Protein AF-A0A842WU20-F1 (afdb_monomer_lite)

pLDDT: mean 80.82, std 13.59, range [37.84, 95.12]

Radius of gyration: 13.48 Å; chains: 1; bounding box: 32×36×30 Å

Structure (mmCIF, N/CA/C/O backbone):
data_AF-A0A842WU20-F1
#
_entry.id   AF-A0A842WU20-F1
#
loop_
_atom_site.group_PDB
_atom_site.id
_atom_site.type_symbol
_atom_site.label_atom_id
_atom_site.label_alt_id
_atom_site.label_comp_id
_atom_site.label_asym_id
_atom_site.label_entity_id
_atom_site.label_seq_id
_atom_site.pdbx_PDB_ins_code
_atom_site.Cartn_x
_atom_site.Cartn_y
_atom_site.Cartn_z
_atom_site.occupancy
_atom_site.B_iso_or_equiv
_atom_site.auth_seq_id
_atom_site.auth_comp_id
_atom_site.auth_asym_id
_atom_site.auth_atom_id
_atom_site.pdbx_PDB_model_num
ATOM 1 N N . MET A 1 1 ? 18.138 19.666 16.076 1.00 37.84 1 MET A N 1
ATOM 2 C CA . MET A 1 1 ? 17.002 18.783 16.409 1.00 37.84 1 MET A CA 1
ATOM 3 C C . MET A 1 1 ? 16.142 18.721 15.166 1.00 37.84 1 MET A C 1
ATOM 5 O O . MET A 1 1 ? 15.280 19.567 14.982 1.00 37.84 1 MET A O 1
ATOM 9 N N . SER A 1 2 ? 16.515 17.850 14.235 1.00 38.06 2 SER A N 1
ATOM 10 C CA . SER A 1 2 ? 15.880 17.781 12.922 1.00 38.06 2 SER A CA 1
ATOM 11 C C . SER A 1 2 ? 14.553 17.054 13.083 1.00 38.06 2 SER A C 1
ATOM 13 O O . SER A 1 2 ? 14.521 15.974 13.664 1.00 38.06 2 SER A O 1
ATOM 15 N N . THR A 1 3 ? 13.480 17.691 12.636 1.00 44.56 3 THR A N 1
ATOM 16 C CA . THR A 1 3 ? 12.128 17.149 12.505 1.00 44.56 3 THR A CA 1
ATOM 17 C C . THR A 1 3 ? 12.189 15.789 11.817 1.00 44.56 3 THR A C 1
ATOM 19 O O . THR A 1 3 ? 12.334 15.720 10.600 1.00 44.56 3 THR A O 1
ATOM 22 N N . SER A 1 4 ? 12.162 14.707 12.592 1.00 50.78 4 SER A N 1
ATOM 23 C CA . SER A 1 4 ? 12.170 13.346 12.067 1.00 50.78 4 SER A CA 1
ATOM 24 C C . SER A 1 4 ? 10.779 13.067 11.509 1.00 50.78 4 SER A C 1
ATOM 26 O O . SER A 1 4 ? 9.893 12.635 12.249 1.00 50.78 4 SER A O 1
ATOM 28 N N . GLY A 1 5 ? 10.570 13.437 10.243 1.00 59.44 5 GLY A N 1
ATOM 29 C CA . GLY A 1 5 ? 9.399 13.040 9.470 1.00 59.44 5 GLY A CA 1
ATOM 30 C C . GLY A 1 5 ? 9.257 11.524 9.510 1.00 59.44 5 GLY A C 1
ATOM 31 O O . GLY A 1 5 ? 10.246 10.798 9.625 1.00 59.44 5 GLY A O 1
ATOM 32 N N . ILE A 1 6 ? 8.020 11.045 9.502 1.00 66.69 6 ILE A N 1
ATOM 33 C CA . ILE A 1 6 ? 7.762 9.609 9.525 1.00 66.69 6 ILE A CA 1
ATOM 34 C C . ILE A 1 6 ? 7.989 9.102 8.102 1.00 66.69 6 ILE A C 1
ATOM 36 O O . ILE A 1 6 ? 7.349 9.575 7.163 1.00 66.69 6 ILE A O 1
ATOM 40 N N . ASP A 1 7 ? 8.955 8.198 7.938 1.00 75.75 7 ASP A N 1
ATOM 41 C CA . ASP A 1 7 ? 9.308 7.639 6.636 1.00 75.75 7 ASP A CA 1
ATOM 42 C C . ASP A 1 7 ? 8.322 6.540 6.199 1.00 75.75 7 ASP A C 1
ATOM 44 O O . ASP A 1 7 ? 7.501 6.040 6.974 1.00 75.75 7 ASP A O 1
ATOM 48 N N . ALA A 1 8 ? 8.388 6.163 4.921 1.00 78.88 8 ALA A N 1
ATOM 49 C CA . ALA A 1 8 ? 7.467 5.195 4.331 1.00 78.88 8 ALA A CA 1
ATOM 50 C C . ALA A 1 8 ? 7.542 3.820 5.020 1.00 78.88 8 ALA A C 1
ATOM 52 O O . ALA A 1 8 ? 6.532 3.125 5.124 1.00 78.88 8 ALA A O 1
ATOM 53 N N . ASN A 1 9 ? 8.720 3.427 5.514 1.00 81.69 9 ASN A N 1
ATOM 54 C CA . ASN A 1 9 ? 8.909 2.130 6.157 1.00 81.69 9 ASN A CA 1
ATOM 55 C C . ASN A 1 9 ? 8.218 2.087 7.518 1.00 81.69 9 ASN A C 1
ATOM 57 O O . ASN A 1 9 ? 7.621 1.069 7.857 1.00 81.69 9 ASN A O 1
ATOM 61 N N . GLU A 1 10 ? 8.245 3.187 8.269 1.00 82.94 10 GLU A N 1
ATOM 62 C CA . GLU A 1 10 ? 7.555 3.286 9.555 1.00 82.94 10 GLU A CA 1
ATOM 63 C C . GLU A 1 10 ? 6.027 3.186 9.385 1.00 82.94 10 GLU A C 1
ATOM 65 O O . GLU A 1 10 ? 5.366 2.483 10.149 1.00 82.94 10 GLU A O 1
ATOM 70 N N . ILE A 1 11 ? 5.453 3.805 8.343 1.00 82.00 11 ILE A N 1
ATOM 71 C CA . ILE A 1 11 ? 4.017 3.681 8.010 1.00 82.00 11 ILE A CA 1
ATOM 72 C C . ILE A 1 11 ? 3.656 2.217 7.732 1.00 82.00 11 ILE A C 1
ATOM 74 O O . ILE A 1 11 ? 2.691 1.689 8.296 1.00 82.00 11 ILE A O 1
ATOM 78 N N . ILE A 1 12 ? 4.448 1.545 6.893 1.00 83.75 12 ILE A N 1
ATOM 79 C CA . ILE A 1 12 ? 4.254 0.128 6.574 1.00 83.75 12 ILE A CA 1
ATOM 80 C C . ILE A 1 12 ? 4.399 -0.738 7.829 1.00 83.75 12 ILE A C 1
ATOM 82 O O . ILE A 1 12 ? 3.553 -1.595 8.080 1.00 83.75 12 ILE A O 1
ATOM 86 N N . PHE A 1 13 ? 5.412 -0.489 8.658 1.00 84.31 13 PHE A N 1
ATOM 87 C CA . PHE A 1 13 ? 5.636 -1.225 9.899 1.00 84.31 13 PHE A CA 1
ATOM 88 C C . PHE A 1 13 ? 4.454 -1.090 10.866 1.00 84.31 13 PHE A C 1
ATOM 90 O O . PHE A 1 13 ? 3.940 -2.091 11.368 1.00 84.31 13 PHE A O 1
ATOM 97 N N . LEU A 1 14 ? 3.972 0.133 11.096 1.00 80.50 14 LEU A N 1
ATOM 98 C CA . LEU A 1 14 ? 2.812 0.399 11.947 1.00 80.50 14 LEU A CA 1
ATOM 99 C C . LEU A 1 14 ? 1.561 -0.337 11.461 1.00 80.50 14 LEU A C 1
ATOM 101 O O . LEU A 1 14 ? 0.797 -0.864 12.273 1.00 80.50 14 LEU A O 1
ATOM 105 N N . PHE A 1 15 ? 1.373 -0.410 10.146 1.00 82.62 15 PHE A N 1
ATOM 106 C CA . PHE A 1 15 ? 0.279 -1.158 9.548 1.00 82.62 15 PHE A CA 1
ATOM 107 C C . PHE A 1 15 ? 0.408 -2.667 9.764 1.00 82.62 15 PHE A C 1
ATOM 109 O O . PHE A 1 15 ? -0.542 -3.311 10.193 1.00 82.62 15 PHE A O 1
ATOM 116 N N . GLU A 1 16 ? 1.585 -3.252 9.557 1.00 83.38 16 GLU A N 1
ATOM 117 C CA . GLU A 1 16 ? 1.787 -4.677 9.844 1.00 83.38 16 GLU A CA 1
ATOM 118 C C . GLU A 1 16 ? 1.564 -5.019 11.322 1.00 83.38 16 GLU A C 1
ATOM 120 O O . GLU A 1 16 ? 1.071 -6.097 11.662 1.00 83.38 16 GLU A O 1
ATOM 125 N N . GLN A 1 17 ? 1.927 -4.106 12.222 1.00 81.31 17 GLN A N 1
ATOM 126 C CA . GLN A 1 17 ? 1.728 -4.299 13.654 1.00 81.31 17 GLN A CA 1
ATOM 127 C C . GLN A 1 17 ? 0.256 -4.159 14.056 1.00 81.31 17 GLN A C 1
ATOM 129 O O . GLN A 1 17 ? -0.195 -4.909 14.928 1.00 81.31 17 GLN A O 1
ATOM 134 N N . SER A 1 18 ? -0.505 -3.255 13.427 1.00 76.81 18 SER A N 1
ATOM 135 C CA . SER A 1 18 ? -1.944 -3.117 13.683 1.00 76.81 18 SER A CA 1
ATOM 136 C C . SER A 1 18 ? -2.723 -4.357 13.237 1.00 76.81 18 SER A C 1
ATOM 138 O O . SER A 1 18 ? -3.615 -4.807 13.961 1.00 76.81 18 SER A O 1
ATOM 140 N N . GLU A 1 19 ? -2.311 -4.992 12.135 1.00 75.19 19 GLU A N 1
ATOM 141 C CA . GLU A 1 19 ? -2.861 -6.276 11.686 1.00 75.19 19 GLU A CA 1
ATOM 142 C C . GLU A 1 19 ? -2.681 -7.383 12.720 1.00 75.19 19 GLU A C 1
ATOM 144 O O . GLU A 1 19 ? -3.642 -8.078 13.061 1.00 75.19 19 GLU A O 1
ATOM 149 N N . LYS A 1 20 ? -1.465 -7.534 13.262 1.00 78.12 20 LYS A N 1
ATOM 150 C CA . LYS A 1 20 ? -1.185 -8.550 14.290 1.00 78.12 20 LYS A CA 1
ATOM 151 C C . LYS A 1 20 ? -2.051 -8.359 15.531 1.00 78.12 20 LYS A C 1
ATOM 153 O O . LYS A 1 20 ? -2.446 -9.336 16.161 1.00 78.12 20 LYS A O 1
ATOM 158 N N . GLN A 1 21 ? -2.349 -7.110 15.876 1.00 73.06 21 GLN A N 1
ATOM 159 C CA . GLN A 1 21 ? -3.143 -6.756 17.051 1.00 73.06 21 GLN A CA 1
ATOM 160 C C . GLN A 1 21 ? -4.656 -6.728 16.775 1.00 73.06 21 GLN A C 1
ATOM 162 O O . GLN A 1 21 ? -5.429 -6.574 17.718 1.00 73.06 21 GLN A O 1
ATOM 167 N N . LYS A 1 22 ? -5.091 -6.875 15.510 1.00 71.44 22 LYS A N 1
ATOM 168 C CA . LYS A 1 22 ? -6.487 -6.708 15.053 1.00 71.44 22 LYS A CA 1
ATOM 169 C C . LYS A 1 22 ? -7.134 -5.402 15.543 1.00 71.44 22 LYS A C 1
ATOM 171 O O . LYS A 1 22 ? -8.341 -5.349 15.772 1.00 71.44 22 LYS A O 1
ATOM 176 N N . SER A 1 23 ? -6.331 -4.355 15.727 1.00 69.62 23 SER A N 1
ATOM 177 C CA . SER A 1 23 ? -6.764 -3.079 16.298 1.00 69.62 23 SER A CA 1
ATOM 178 C C . SER A 1 23 ? -6.487 -1.955 15.311 1.00 69.62 23 SER A C 1
ATOM 180 O O . SER A 1 23 ? -5.365 -1.465 15.200 1.00 69.62 23 SER A O 1
ATOM 182 N N . PHE A 1 24 ? -7.528 -1.561 14.579 1.00 66.56 24 PHE A N 1
ATOM 183 C CA . PHE A 1 24 ? -7.447 -0.511 13.559 1.00 66.56 24 PHE A CA 1
ATOM 184 C C . PHE A 1 24 ? -8.052 0.822 14.021 1.00 66.56 24 PHE A C 1
ATOM 186 O O . PHE A 1 24 ? -7.686 1.877 13.509 1.00 66.56 24 PHE A O 1
ATOM 193 N N . SER A 1 25 ? -8.928 0.811 15.034 1.00 63.56 25 SER A N 1
ATOM 194 C CA . SER A 1 25 ? -9.616 2.026 15.493 1.00 63.56 25 SER A CA 1
ATOM 195 C C . SER A 1 25 ? -8.671 3.037 16.147 1.00 63.56 25 SER A C 1
ATOM 197 O O . SER A 1 25 ? -8.824 4.235 15.939 1.00 63.56 25 SER A O 1
ATOM 19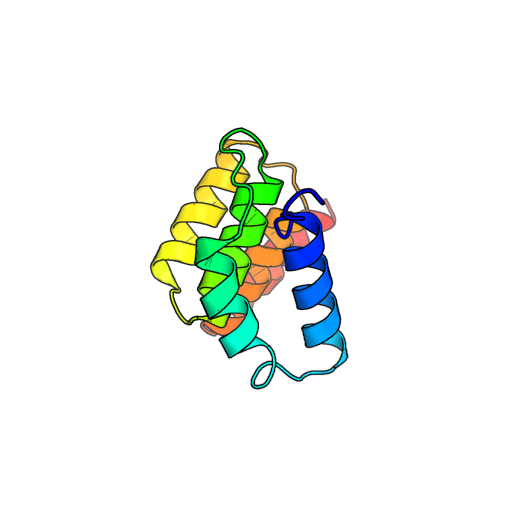9 N N . GLY A 1 26 ? -7.668 2.568 16.897 1.00 64.94 26 GLY A N 1
ATOM 200 C CA . GLY A 1 26 ? -6.709 3.442 17.578 1.00 64.94 26 GLY A CA 1
ATOM 201 C C . GLY A 1 26 ? -5.656 4.053 16.653 1.00 64.94 26 GLY A C 1
ATOM 202 O O . GLY A 1 26 ? -5.076 5.082 16.988 1.00 64.94 26 GLY A O 1
ATOM 203 N N . ILE A 1 27 ? -5.407 3.436 15.493 1.00 68.38 27 ILE A N 1
ATOM 204 C CA . ILE A 1 27 ? -4.329 3.853 14.591 1.00 68.38 27 ILE A CA 1
ATOM 205 C C . ILE A 1 27 ? -4.811 4.779 13.472 1.00 68.38 27 ILE A C 1
ATOM 207 O O . ILE A 1 27 ? -4.008 5.522 12.920 1.00 68.38 27 ILE A O 1
ATOM 211 N N . ARG A 1 28 ? -6.118 4.805 13.183 1.00 69.00 28 ARG A N 1
ATOM 212 C CA . ARG A 1 28 ? -6.703 5.670 12.151 1.00 69.00 28 ARG A CA 1
ATOM 213 C C . ARG A 1 28 ? -6.361 7.148 12.348 1.00 69.00 28 ARG A C 1
ATOM 215 O O . ARG A 1 28 ? -5.826 7.756 11.431 1.00 69.00 28 ARG A O 1
ATOM 222 N N . ASN A 1 29 ? -6.593 7.696 13.543 1.00 70.38 29 ASN A N 1
ATOM 223 C CA . ASN A 1 29 ? -6.280 9.103 13.835 1.00 70.38 29 ASN A CA 1
ATOM 224 C C . ASN A 1 29 ? -4.788 9.399 13.627 1.00 70.38 29 ASN A C 1
ATOM 226 O O . ASN A 1 29 ? -4.426 10.453 13.121 1.00 70.38 29 ASN A O 1
ATOM 230 N N . LYS A 1 30 ? -3.922 8.428 13.950 1.00 70.88 30 LYS A N 1
ATOM 231 C CA . LYS A 1 30 ? -2.484 8.539 13.703 1.00 70.88 30 LYS A CA 1
ATOM 232 C C . LYS A 1 30 ? -2.187 8.612 12.202 1.00 70.88 30 LYS A C 1
ATOM 234 O O . LYS A 1 30 ? -1.373 9.427 11.804 1.00 70.88 30 LYS A O 1
ATOM 239 N N . PHE A 1 31 ? -2.858 7.821 11.362 1.00 68.94 31 PHE A N 1
ATOM 240 C CA . PHE A 1 31 ? -2.684 7.885 9.904 1.00 68.94 31 PHE A CA 1
ATOM 241 C C . PHE A 1 31 ? -3.292 9.130 9.249 1.00 68.94 31 PHE A C 1
ATOM 243 O O . PHE A 1 31 ? -2.755 9.589 8.247 1.00 68.94 31 PHE A O 1
ATOM 250 N N . GLU A 1 32 ? -4.340 9.720 9.826 1.00 68.62 32 GLU A N 1
ATOM 251 C CA . GLU A 1 32 ? -4.862 11.018 9.372 1.00 68.62 32 GLU A CA 1
ATOM 252 C C . GLU A 1 32 ? -3.832 12.146 9.576 1.00 68.62 32 GLU A C 1
ATOM 254 O O . GLU A 1 32 ? -3.702 13.020 8.722 1.00 68.62 32 GLU A O 1
ATOM 259 N N . GLU A 1 33 ? -3.038 12.096 10.652 1.00 65.88 33 GLU A N 1
ATOM 260 C CA . GLU A 1 33 ? -1.934 13.041 10.893 1.00 65.88 33 GLU A CA 1
ATOM 261 C C . GLU A 1 33 ? -0.704 12.768 10.000 1.00 65.88 33 GLU A C 1
ATOM 263 O O . GLU A 1 33 ? 0.047 13.689 9.665 1.00 65.88 33 GL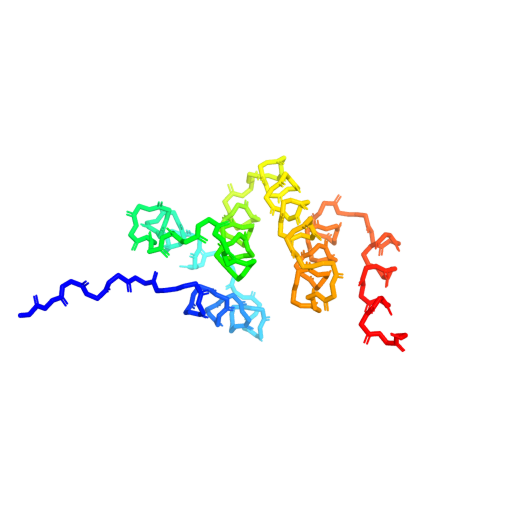U A O 1
ATOM 268 N N . LEU A 1 34 ? -0.502 11.512 9.581 1.00 66.25 34 LEU A N 1
ATOM 269 C CA . LEU A 1 34 ? 0.638 11.084 8.758 1.00 66.25 34 LEU A CA 1
ATOM 270 C C . LEU A 1 34 ? 0.565 11.545 7.300 1.00 66.25 34 LEU A C 1
ATOM 272 O O . LEU A 1 34 ? 1.616 11.685 6.678 1.00 66.25 34 LEU A O 1
ATOM 276 N N . ASP A 1 35 ? -0.630 11.855 6.787 1.00 61.38 35 ASP A N 1
ATOM 277 C CA . ASP A 1 35 ? -0.840 12.416 5.438 1.00 61.38 35 ASP A CA 1
ATOM 278 C C . ASP A 1 35 ? -0.044 13.734 5.239 1.00 61.38 35 ASP A C 1
ATOM 280 O O . ASP A 1 35 ? 0.300 14.105 4.122 1.00 61.38 35 ASP A O 1
ATOM 284 N N . ILE A 1 36 ? 0.302 14.435 6.333 1.00 54.97 36 ILE A N 1
ATOM 285 C CA . ILE A 1 36 ? 0.937 15.768 6.319 1.00 54.97 36 ILE A CA 1
ATOM 286 C C . ILE A 1 36 ? 2.448 15.712 6.628 1.00 54.97 36 ILE A C 1
ATOM 288 O O . ILE A 1 36 ? 3.195 16.612 6.246 1.00 54.97 36 ILE A O 1
ATOM 292 N N . LEU A 1 37 ? 2.917 14.674 7.329 1.00 58.44 37 LEU A N 1
ATOM 293 C CA . LEU A 1 37 ? 4.294 14.576 7.849 1.00 58.44 37 LEU A CA 1
ATOM 294 C C . LEU A 1 37 ? 5.191 13.610 7.062 1.00 58.44 37 LEU A C 1
ATOM 296 O O . LEU A 1 37 ? 6.352 13.412 7.430 1.00 58.44 37 LEU A O 1
ATOM 300 N N . PHE A 1 38 ? 4.645 12.992 6.016 1.00 68.62 38 PHE A N 1
ATOM 301 C CA . PHE A 1 38 ? 5.313 11.969 5.230 1.00 68.62 38 PHE A CA 1
ATOM 302 C C . PHE A 1 38 ? 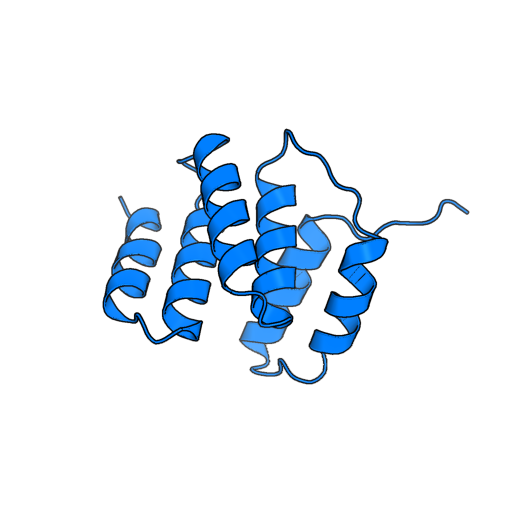6.387 12.552 4.297 1.00 68.62 38 PHE A C 1
ATOM 304 O O . PHE A 1 38 ? 6.119 13.440 3.485 1.00 68.62 38 PHE A O 1
ATOM 311 N N . GLU A 1 39 ? 7.608 12.012 4.371 1.00 69.75 39 GLU A N 1
ATOM 312 C CA . GLU A 1 39 ? 8.669 12.310 3.405 1.00 69.75 39 GLU A CA 1
ATOM 313 C C . GLU A 1 39 ? 8.411 11.557 2.090 1.00 69.75 39 GLU A C 1
ATOM 315 O O . GLU A 1 39 ? 8.820 10.412 1.888 1.00 69.75 39 GLU A O 1
ATOM 320 N N . PHE A 1 40 ? 7.674 12.213 1.195 1.00 77.44 40 PHE A N 1
ATOM 321 C CA . PHE A 1 40 ? 7.218 11.630 -0.060 1.00 77.44 40 PHE A CA 1
ATOM 322 C C . PHE A 1 40 ? 8.314 11.641 -1.136 1.00 77.44 40 PHE A C 1
ATOM 324 O O . PHE A 1 40 ? 8.688 12.698 -1.645 1.00 77.44 40 PHE A O 1
ATOM 331 N N . ASN A 1 41 ? 8.781 10.457 -1.550 1.00 79.56 41 ASN A N 1
ATOM 332 C CA . ASN A 1 41 ? 9.635 10.305 -2.732 1.00 79.56 41 ASN A CA 1
ATOM 333 C C . ASN A 1 41 ? 8.848 9.662 -3.894 1.00 79.56 41 ASN A C 1
ATOM 335 O O . ASN A 1 41 ? 8.597 8.454 -3.827 1.00 79.56 41 ASN A O 1
ATOM 339 N N . PRO A 1 42 ? 8.518 10.410 -4.970 1.00 80.44 42 PRO A N 1
ATOM 340 C CA . PRO A 1 42 ? 7.719 9.913 -6.096 1.00 80.44 42 PRO A CA 1
ATOM 341 C C . PRO A 1 42 ? 8.394 8.795 -6.899 1.00 80.44 42 PRO A C 1
ATOM 343 O O . PRO A 1 42 ? 7.708 8.068 -7.608 1.00 80.44 42 PRO A O 1
ATOM 346 N N . LEU A 1 43 ? 9.720 8.652 -6.815 1.00 83.81 43 LEU A N 1
ATOM 347 C CA . LEU A 1 43 ? 10.476 7.633 -7.552 1.00 83.81 43 LEU A CA 1
ATOM 348 C C . LEU A 1 43 ? 10.659 6.334 -6.758 1.00 83.81 43 LEU A C 1
ATOM 350 O O . LEU A 1 43 ? 11.277 5.396 -7.253 1.00 83.81 43 LEU A O 1
ATOM 354 N N . ASN A 1 44 ? 10.158 6.278 -5.523 1.00 84.75 44 ASN A N 1
ATOM 355 C CA . ASN A 1 44 ? 10.261 5.101 -4.675 1.00 84.75 44 ASN A CA 1
ATOM 356 C C . ASN A 1 44 ? 8.883 4.421 -4.549 1.00 84.75 44 ASN A C 1
ATOM 358 O O . ASN A 1 44 ? 7.980 5.020 -3.959 1.00 84.75 44 ASN A O 1
ATOM 362 N N . PRO A 1 45 ? 8.707 3.170 -5.020 1.00 86.88 45 PRO A N 1
ATOM 363 C CA . PRO A 1 45 ? 7.437 2.445 -4.892 1.00 86.88 45 PRO A CA 1
ATOM 364 C C . PRO A 1 45 ? 7.000 2.265 -3.428 1.00 86.88 45 PRO A C 1
ATOM 366 O O . PRO A 1 45 ? 5.809 2.250 -3.125 1.00 86.88 45 PRO A O 1
ATOM 369 N N . ILE A 1 46 ? 7.944 2.222 -2.478 1.00 87.88 46 ILE A N 1
ATOM 370 C CA . ILE A 1 46 ? 7.628 2.125 -1.045 1.00 87.88 46 ILE A CA 1
ATOM 371 C C . ILE A 1 46 ? 6.862 3.371 -0.562 1.00 87.88 46 ILE A C 1
ATOM 373 O O . ILE A 1 46 ? 5.960 3.245 0.264 1.00 87.88 46 ILE A O 1
ATOM 377 N N . SER A 1 47 ? 7.150 4.557 -1.110 1.00 87.62 47 SER A N 1
ATOM 378 C CA . SER A 1 47 ? 6.424 5.787 -0.766 1.00 87.62 47 SER A CA 1
ATOM 379 C C . SER A 1 47 ? 4.952 5.715 -1.161 1.00 87.62 47 SER A C 1
ATOM 381 O O . SER A 1 47 ? 4.071 6.081 -0.386 1.00 87.62 47 SER A O 1
ATOM 383 N N . TRP A 1 48 ? 4.681 5.205 -2.362 1.00 91.25 48 TRP A N 1
ATOM 384 C CA . TRP A 1 48 ? 3.325 5.012 -2.870 1.00 91.25 48 TRP A CA 1
ATOM 385 C C . TRP A 1 48 ? 2.580 3.923 -2.099 1.00 91.25 48 TRP A C 1
ATOM 387 O O . TRP A 1 48 ? 1.401 4.080 -1.797 1.00 91.25 48 TRP A O 1
ATOM 397 N N . ASN A 1 49 ? 3.282 2.865 -1.687 1.00 91.31 49 ASN A N 1
ATOM 398 C CA . ASN A 1 49 ? 2.742 1.823 -0.814 1.00 91.31 49 ASN A CA 1
ATOM 399 C C . ASN A 1 49 ? 2.333 2.365 0.560 1.00 91.31 49 ASN A C 1
ATOM 401 O O . ASN A 1 49 ? 1.270 2.023 1.075 1.00 91.31 49 ASN A O 1
ATOM 405 N N . ALA A 1 50 ? 3.158 3.224 1.157 1.00 89.75 50 ALA A N 1
ATOM 406 C CA . ALA A 1 50 ? 2.828 3.880 2.415 1.00 89.75 50 ALA A CA 1
ATOM 407 C C . ALA A 1 50 ? 1.583 4.772 2.267 1.00 89.75 50 ALA A C 1
ATOM 409 O O . ALA A 1 50 ? 0.670 4.699 3.091 1.00 89.75 50 ALA A O 1
ATOM 410 N N . LEU A 1 51 ? 1.495 5.539 1.177 1.00 88.94 51 LEU A N 1
ATOM 411 C CA . LEU A 1 51 ? 0.320 6.357 0.876 1.00 88.94 51 LEU A CA 1
ATOM 412 C C . LEU A 1 51 ? -0.941 5.503 0.653 1.00 88.94 51 LEU A C 1
ATOM 414 O O . LEU A 1 51 ? -2.009 5.825 1.172 1.00 88.94 51 LEU A O 1
ATOM 418 N N . ALA A 1 52 ? -0.812 4.365 -0.035 1.00 92.75 52 ALA A N 1
ATOM 419 C CA . ALA A 1 52 ? -1.899 3.408 -0.219 1.00 92.75 52 ALA A CA 1
ATOM 420 C C . ALA A 1 52 ? -2.474 2.935 1.118 1.00 92.75 52 ALA A C 1
ATOM 422 O O . ALA A 1 52 ? -3.692 2.896 1.286 1.00 92.75 52 ALA A O 1
ATOM 423 N N . VAL A 1 53 ? -1.601 2.606 2.074 1.00 89.94 53 VAL A N 1
ATOM 424 C CA . VAL A 1 53 ? -1.978 2.178 3.426 1.00 89.94 53 VAL A CA 1
ATOM 425 C C . VAL A 1 53 ? -2.719 3.281 4.176 1.00 89.94 53 VAL A C 1
ATOM 427 O O . VAL A 1 53 ? -3.761 3.006 4.772 1.00 89.94 53 VAL A O 1
ATOM 430 N N . VAL A 1 54 ? -2.234 4.525 4.112 1.00 87.88 54 VAL A N 1
ATOM 431 C CA . VAL A 1 54 ? -2.938 5.684 4.691 1.00 87.88 54 VAL A CA 1
ATOM 432 C C . VAL A 1 54 ? -4.347 5.788 4.103 1.00 87.88 54 VAL A C 1
ATOM 434 O O . VAL A 1 54 ? -5.319 5.943 4.844 1.00 87.88 54 VAL A O 1
ATOM 437 N N . TYR A 1 55 ? -4.490 5.633 2.787 1.00 90.62 55 TYR A N 1
ATOM 438 C CA . TYR A 1 55 ? -5.787 5.690 2.116 1.00 90.62 55 TYR A CA 1
ATOM 439 C C . TYR A 1 55 ? -6.718 4.523 2.460 1.00 90.62 55 TYR A C 1
ATOM 441 O O . TYR A 1 55 ? -7.902 4.764 2.680 1.00 90.62 55 TYR A O 1
ATOM 449 N N . ILE A 1 56 ? -6.210 3.295 2.617 1.00 89.25 56 ILE A N 1
ATOM 450 C CA . ILE A 1 56 ? -7.013 2.158 3.109 1.00 89.25 56 ILE A CA 1
ATOM 451 C C . ILE A 1 56 ? -7.590 2.488 4.488 1.00 89.25 56 ILE A C 1
ATOM 453 O O . ILE A 1 56 ? -8.791 2.373 4.715 1.00 89.25 56 ILE A O 1
ATOM 457 N N . LEU A 1 57 ? -6.740 2.941 5.411 1.00 86.12 57 LEU A N 1
ATOM 458 C CA . LEU A 1 57 ? -7.120 3.151 6.810 1.00 86.12 57 LEU A CA 1
ATOM 459 C C . LEU A 1 57 ? -7.999 4.38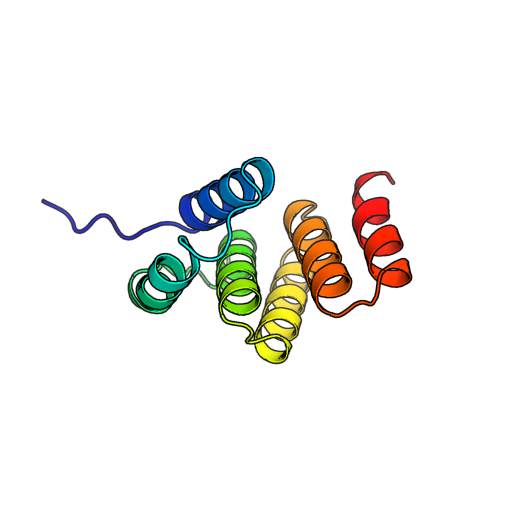7 7.029 1.00 86.12 57 LEU A C 1
ATOM 461 O O . LEU A 1 57 ? -8.689 4.483 8.045 1.00 86.12 57 LEU A O 1
ATOM 465 N N . THR A 1 58 ? -7.986 5.318 6.077 1.00 86.19 58 THR A N 1
ATOM 466 C CA . THR A 1 58 ? -8.854 6.502 6.056 1.00 86.19 58 THR A CA 1
ATOM 467 C C . THR A 1 58 ? -10.091 6.319 5.171 1.00 86.19 58 THR A C 1
ATOM 469 O O . THR A 1 58 ? -10.817 7.287 4.947 1.00 86.19 58 THR A O 1
ATOM 472 N N . GLU A 1 59 ? -10.366 5.092 4.706 1.00 88.75 59 GLU A N 1
ATOM 473 C CA . GLU A 1 59 ? -11.513 4.727 3.852 1.00 88.75 59 GLU A CA 1
ATOM 474 C C . GLU A 1 59 ? -11.543 5.459 2.492 1.00 88.75 59 GLU A C 1
ATOM 476 O O . GLU A 1 59 ? -12.584 5.591 1.846 1.00 88.75 59 GLU A O 1
ATOM 481 N N . ARG A 1 60 ? -10.383 5.926 2.022 1.00 90.50 60 ARG A N 1
ATOM 482 C CA . ARG A 1 60 ? -10.167 6.569 0.715 1.00 90.50 60 ARG A CA 1
ATOM 483 C C . ARG A 1 60 ? -9.830 5.518 -0.347 1.00 90.50 60 ARG A C 1
ATOM 485 O O . ARG A 1 60 ? -8.740 5.491 -0.913 1.00 90.50 60 ARG A O 1
ATOM 492 N N . ILE A 1 61 ? -10.769 4.604 -0.575 1.00 93.12 61 ILE A N 1
ATOM 493 C CA . ILE A 1 61 ? -10.568 3.387 -1.377 1.00 93.12 61 ILE A CA 1
ATOM 494 C C . ILE A 1 61 ? -10.112 3.694 -2.807 1.00 93.12 61 ILE A C 1
ATOM 496 O O . ILE A 1 61 ? -9.151 3.091 -3.273 1.00 93.12 61 ILE A O 1
ATOM 500 N N . GLN A 1 62 ? -10.750 4.648 -3.489 1.00 93.81 62 GLN A N 1
ATOM 501 C CA . GLN A 1 62 ? -10.416 4.986 -4.877 1.00 93.81 62 GLN A CA 1
ATOM 502 C C . GLN A 1 62 ? -8.993 5.534 -4.996 1.00 93.81 62 GLN A C 1
ATOM 504 O O . GLN A 1 62 ? -8.226 5.075 -5.836 1.00 93.81 62 GLN A O 1
ATOM 509 N N . GLN A 1 63 ? -8.610 6.461 -4.111 1.00 93.06 63 GLN A N 1
ATOM 510 C CA . GLN A 1 63 ? -7.247 6.987 -4.110 1.00 93.06 63 GLN A CA 1
ATOM 511 C C . GLN A 1 63 ? -6.225 5.897 -3.776 1.00 93.06 63 GLN A C 1
ATOM 513 O O . GLN A 1 63 ? -5.125 5.915 -4.318 1.00 93.06 63 GLN A O 1
ATOM 518 N N . SER A 1 64 ? -6.580 4.941 -2.908 1.00 93.94 64 SER A N 1
ATOM 519 C CA . SER A 1 64 ? -5.727 3.788 -2.610 1.00 93.94 64 SER A CA 1
ATOM 520 C C . SER A 1 64 ? -5.471 2.934 -3.854 1.00 93.94 64 SER A C 1
ATOM 522 O O . SER A 1 64 ? -4.320 2.607 -4.134 1.00 93.94 64 SER A O 1
ATOM 524 N N . GLU A 1 65 ? -6.513 2.626 -4.636 1.00 95.12 65 GLU A N 1
ATOM 525 C CA . GLU A 1 65 ? -6.361 1.872 -5.887 1.00 95.12 65 GLU A CA 1
ATOM 526 C C . GLU A 1 65 ? -5.410 2.593 -6.858 1.00 95.12 65 GLU A C 1
ATOM 528 O O . GLU A 1 65 ? -4.488 1.971 -7.385 1.00 95.12 65 GLU A O 1
ATOM 533 N N . GLU A 1 66 ? -5.579 3.906 -7.043 1.00 94.94 66 GLU A N 1
ATOM 534 C CA . GLU A 1 66 ? -4.743 4.715 -7.941 1.00 94.94 66 GLU A CA 1
ATOM 535 C C . GLU A 1 66 ? -3.258 4.661 -7.561 1.00 94.94 66 GLU A C 1
ATOM 537 O O . GLU A 1 66 ? -2.408 4.373 -8.405 1.00 94.94 66 GLU A O 1
ATOM 542 N N . VAL A 1 67 ? -2.925 4.893 -6.289 1.00 93.62 67 VAL A N 1
ATOM 543 C CA . VAL A 1 67 ? -1.518 4.925 -5.855 1.00 93.62 67 VAL A CA 1
ATOM 544 C C . VAL A 1 67 ? -0.868 3.542 -5.844 1.00 93.62 67 VAL A C 1
ATOM 546 O O . VAL A 1 67 ? 0.340 3.438 -6.061 1.00 93.62 67 VAL A O 1
ATOM 549 N N . ILE A 1 68 ? -1.643 2.469 -5.650 1.00 94.44 68 ILE A N 1
ATOM 550 C CA . ILE A 1 68 ? -1.121 1.104 -5.786 1.00 94.44 68 ILE A CA 1
ATOM 551 C C . ILE A 1 68 ? -0.783 0.809 -7.247 1.00 94.44 68 ILE A C 1
ATOM 553 O O . ILE A 1 68 ? 0.287 0.263 -7.514 1.00 94.44 68 ILE A O 1
ATOM 557 N N . CYS A 1 69 ? -1.640 1.209 -8.191 1.00 94.38 69 CYS A N 1
ATOM 558 C CA . CYS A 1 69 ? -1.344 1.088 -9.618 1.00 94.38 69 CYS A CA 1
ATOM 559 C C . CYS A 1 69 ? -0.047 1.823 -9.979 1.00 94.38 69 CYS A C 1
ATOM 561 O O . CYS A 1 69 ? 0.829 1.220 -10.590 1.00 94.38 69 CYS A O 1
ATOM 563 N N . TYR A 1 70 ? 0.140 3.063 -9.512 1.00 93.44 70 TYR A N 1
ATOM 564 C CA . TYR A 1 70 ? 1.398 3.792 -9.723 1.00 93.44 70 TYR A CA 1
ATOM 565 C C . TYR A 1 70 ? 2.617 3.078 -9.122 1.00 93.44 70 TYR A C 1
ATOM 567 O O . TYR A 1 70 ? 3.673 3.014 -9.749 1.00 93.44 70 TYR A O 1
ATOM 575 N N . SER A 1 71 ? 2.489 2.505 -7.924 1.00 93.31 71 SER A N 1
ATOM 576 C CA . SER A 1 71 ? 3.568 1.719 -7.313 1.00 93.31 71 SER A CA 1
ATOM 577 C C . SER A 1 71 ? 3.949 0.499 -8.165 1.00 93.31 71 SER A C 1
ATOM 579 O O . SER A 1 71 ? 5.135 0.223 -8.344 1.00 93.31 71 SER A O 1
ATOM 581 N N . LEU A 1 72 ? 2.961 -0.195 -8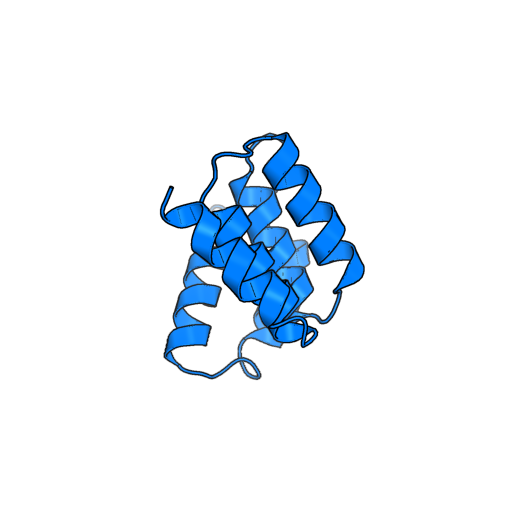.746 1.00 92.31 72 LEU A N 1
ATOM 582 C CA . LEU A 1 72 ? 3.180 -1.322 -9.664 1.00 92.31 72 LEU A CA 1
ATOM 583 C C . LEU A 1 72 ? 3.750 -0.889 -11.021 1.00 92.31 72 LEU A C 1
ATOM 585 O O . LEU A 1 72 ? 4.493 -1.652 -11.633 1.00 92.31 72 LEU A O 1
ATOM 589 N N . GLU A 1 73 ? 3.427 0.312 -11.503 1.00 93.81 73 GLU A N 1
ATOM 590 C CA . GLU A 1 73 ? 4.045 0.878 -12.709 1.00 93.81 73 GLU A CA 1
ATOM 591 C C . GLU A 1 73 ? 5.538 1.165 -12.501 1.00 93.81 73 GLU A C 1
ATOM 593 O O . GLU A 1 73 ? 6.337 0.963 -13.417 1.00 93.81 73 GLU A O 1
ATOM 598 N N . LEU A 1 74 ? 5.923 1.602 -11.297 1.00 91.81 74 LEU A N 1
ATOM 599 C CA . LEU A 1 74 ? 7.324 1.817 -10.930 1.00 91.81 74 LEU A CA 1
ATOM 600 C C . LEU A 1 74 ? 8.075 0.501 -10.713 1.00 91.81 74 LEU A C 1
ATOM 602 O O . LEU A 1 74 ? 9.203 0.352 -11.181 1.00 91.81 74 LEU A O 1
ATOM 606 N N . ASP A 1 75 ? 7.464 -0.436 -9.989 1.00 90.31 75 ASP A N 1
ATOM 607 C CA . ASP A 1 75 ? 8.030 -1.754 -9.722 1.00 90.31 75 ASP A CA 1
ATOM 608 C C . ASP A 1 75 ? 6.934 -2.821 -9.608 1.00 90.31 75 ASP A C 1
ATOM 610 O O . ASP A 1 75 ? 6.409 -3.127 -8.534 1.00 90.31 75 ASP A O 1
ATOM 614 N N . SER A 1 76 ? 6.627 -3.438 -10.747 1.00 89.88 76 SER A N 1
ATOM 615 C CA . SER A 1 76 ? 5.664 -4.543 -10.832 1.00 89.88 76 SER A CA 1
ATOM 616 C C . SER A 1 76 ? 6.104 -5.807 -10.081 1.00 89.88 76 SER A C 1
ATOM 618 O O . SER A 1 76 ? 5.269 -6.671 -9.808 1.00 89.88 76 SER A O 1
ATOM 620 N N . GLY A 1 77 ? 7.390 -5.925 -9.727 1.00 88.88 77 GLY A N 1
ATOM 621 C CA . GLY A 1 77 ? 7.943 -7.035 -8.952 1.00 88.88 77 GLY A CA 1
ATOM 622 C C . GLY A 1 77 ? 7.878 -6.814 -7.440 1.00 88.88 77 GLY A C 1
ATOM 623 O O . GLY A 1 77 ? 8.245 -7.706 -6.671 1.00 88.88 77 GLY A O 1
ATOM 624 N N . ASN A 1 78 ? 7.407 -5.650 -6.985 1.00 88.50 78 ASN A N 1
ATOM 625 C CA . ASN A 1 78 ? 7.365 -5.332 -5.569 1.00 88.50 78 ASN A CA 1
ATOM 626 C C . ASN A 1 78 ? 6.276 -6.142 -4.851 1.00 88.50 78 ASN A C 1
ATOM 628 O O . ASN A 1 78 ? 5.084 -5.824 -4.885 1.00 88.50 78 ASN A O 1
ATOM 632 N N . TYR A 1 79 ? 6.706 -7.183 -4.139 1.00 89.38 79 TYR A N 1
ATOM 633 C CA . TYR A 1 79 ? 5.816 -8.071 -3.392 1.00 89.38 79 TYR A CA 1
ATOM 634 C C . TYR A 1 79 ? 4.946 -7.322 -2.368 1.00 89.38 79 TYR A C 1
ATOM 636 O O . TYR A 1 79 ? 3.806 -7.718 -2.105 1.00 89.38 79 TYR A O 1
ATOM 644 N N . LEU A 1 80 ? 5.474 -6.245 -1.771 1.00 89.38 80 LEU A N 1
ATOM 645 C CA . LEU A 1 80 ? 4.760 -5.466 -0.765 1.00 89.38 80 LEU A CA 1
ATOM 646 C C . LEU A 1 80 ? 3.559 -4.763 -1.400 1.00 89.38 80 LEU A C 1
ATOM 648 O O . LEU A 1 80 ? 2.482 -4.745 -0.805 1.00 89.38 80 LEU A O 1
ATOM 652 N N . THR A 1 81 ? 3.722 -4.253 -2.621 1.00 92.81 81 THR A N 1
ATOM 653 C CA . THR A 1 81 ? 2.654 -3.605 -3.384 1.00 92.81 81 THR A CA 1
ATOM 654 C C . THR A 1 81 ? 1.503 -4.575 -3.656 1.00 92.81 81 THR A C 1
ATOM 656 O O . THR A 1 81 ? 0.349 -4.265 -3.359 1.00 92.81 81 THR A O 1
ATOM 659 N N . TRP A 1 82 ? 1.803 -5.797 -4.108 1.00 93.25 82 TRP A N 1
ATOM 660 C CA . TRP A 1 82 ? 0.795 -6.847 -4.325 1.00 93.25 82 TRP A CA 1
ATOM 661 C C . TRP A 1 82 ? 0.093 -7.280 -3.039 1.00 93.25 82 TRP A C 1
ATOM 663 O O . TRP A 1 82 ? -1.120 -7.498 -3.021 1.00 93.25 82 TRP A O 1
ATOM 673 N N . ARG A 1 83 ? 0.831 -7.350 -1.928 1.00 91.75 83 ARG A N 1
ATOM 674 C CA . ARG A 1 83 ? 0.240 -7.630 -0.619 1.00 91.75 83 ARG A CA 1
ATOM 675 C C . ARG A 1 83 ? -0.715 -6.515 -0.183 1.00 91.75 83 ARG A C 1
ATOM 677 O O . ARG A 1 83 ? -1.777 -6.821 0.352 1.00 91.75 83 ARG A O 1
ATOM 684 N N . ILE A 1 84 ? -0.370 -5.245 -0.395 1.00 92.00 84 ILE A N 1
ATOM 685 C CA . ILE A 1 84 ? -1.256 -4.109 -0.088 1.00 92.00 84 ILE A CA 1
ATOM 686 C C . ILE A 1 84 ? -2.499 -4.140 -0.984 1.00 92.00 84 ILE A C 1
ATOM 688 O O . ILE A 1 84 ? -3.608 -3.977 -0.477 1.00 92.00 84 ILE A O 1
ATOM 692 N N . TRP A 1 85 ? -2.340 -4.452 -2.272 1.00 94.94 85 TRP A N 1
ATOM 693 C CA . TRP A 1 85 ? -3.456 -4.653 -3.199 1.00 94.94 85 TRP A CA 1
ATOM 694 C C . TRP A 1 85 ? -4.424 -5.737 -2.714 1.00 94.94 85 TRP A C 1
ATOM 696 O O . TRP A 1 85 ? -5.627 -5.503 -2.617 1.00 94.94 85 TRP A O 1
ATOM 706 N N . GLY A 1 86 ? -3.907 -6.903 -2.315 1.00 93.06 86 GLY A N 1
ATOM 707 C CA . GLY A 1 86 ? -4.728 -7.978 -1.756 1.00 93.06 86 GLY A CA 1
ATOM 708 C C . GLY A 1 86 ? -5.510 -7.547 -0.512 1.00 93.06 86 GLY A C 1
ATOM 709 O O . GLY A 1 86 ? -6.678 -7.898 -0.358 1.00 93.06 86 GLY A O 1
ATOM 710 N N . LYS A 1 87 ? -4.913 -6.721 0.353 1.00 89.44 87 LYS A N 1
ATOM 711 C CA . LYS A 1 87 ? -5.597 -6.188 1.541 1.00 89.44 87 LYS A CA 1
ATOM 712 C C . LYS A 1 87 ? -6.701 -5.200 1.196 1.00 89.44 87 LYS A C 1
ATOM 714 O O . LYS A 1 87 ? -7.776 -5.295 1.776 1.00 89.44 87 LYS A O 1
ATOM 719 N N . LEU A 1 88 ? -6.458 -4.289 0.255 1.00 92.69 88 LEU A N 1
ATOM 720 C CA . LEU A 1 88 ? -7.482 -3.375 -0.244 1.00 92.69 88 LEU A CA 1
ATOM 721 C C . LEU A 1 88 ? -8.677 -4.157 -0.802 1.00 92.69 88 LEU A C 1
ATOM 723 O O . LEU A 1 88 ? -9.817 -3.893 -0.427 1.00 92.69 88 LEU A O 1
ATOM 727 N N . LEU A 1 89 ? -8.408 -5.178 -1.621 1.00 92.81 89 LEU A N 1
ATOM 728 C CA . LEU A 1 89 ? -9.430 -6.064 -2.176 1.00 92.81 89 LEU A CA 1
ATOM 729 C C . LEU A 1 89 ? -10.214 -6.804 -1.086 1.00 92.81 89 LEU A C 1
ATOM 731 O O . LEU A 1 89 ? -11.440 -6.878 -1.157 1.00 92.81 89 LEU A O 1
ATOM 735 N N . HIS A 1 90 ? -9.534 -7.305 -0.053 1.00 90.00 90 HIS A N 1
ATOM 736 C CA . HIS A 1 90 ? -10.195 -7.930 1.091 1.00 90.00 90 HIS A CA 1
ATOM 737 C C . HIS A 1 90 ? -11.082 -6.936 1.856 1.00 90.00 90 HIS A C 1
ATOM 739 O O . HIS A 1 90 ? -12.226 -7.259 2.176 1.00 90.00 90 HIS A O 1
ATOM 745 N N . HIS A 1 91 ? -10.592 -5.712 2.084 1.00 88.25 91 HIS A N 1
ATOM 746 C CA . HIS A 1 91 ? -11.317 -4.640 2.777 1.00 88.25 91 HIS A CA 1
ATOM 747 C C . HIS A 1 91 ? -12.618 -4.257 2.060 1.00 88.25 91 HIS A C 1
ATOM 749 O O . HIS A 1 91 ? -13.643 -4.061 2.707 1.00 88.25 91 HIS A O 1
ATOM 755 N N . ILE A 1 92 ? -12.619 -4.240 0.723 1.00 92.12 92 ILE A N 1
ATOM 756 C CA . ILE A 1 92 ? -13.823 -3.963 -0.084 1.00 92.12 92 ILE A CA 1
ATOM 757 C C . ILE A 1 92 ? -14.672 -5.210 -0.400 1.00 92.12 92 ILE A C 1
ATOM 759 O O . ILE A 1 92 ? -15.629 -5.126 -1.169 1.00 92.12 92 ILE A O 1
ATOM 763 N N . GLY A 1 93 ? -14.336 -6.376 0.163 1.00 91.12 93 GLY A N 1
ATOM 764 C CA . GLY A 1 93 ? -15.098 -7.623 0.013 1.00 91.12 93 GLY A CA 1
ATOM 765 C C . GLY A 1 93 ? -14.819 -8.433 -1.263 1.00 91.12 93 GLY A C 1
ATOM 766 O O . GLY A 1 93 ? -15.482 -9.444 -1.505 1.00 91.12 93 GLY A O 1
ATOM 767 N N . LYS A 1 94 ? -13.822 -8.049 -2.065 1.00 92.38 94 LYS A N 1
ATOM 768 C CA . LYS A 1 94 ? -13.356 -8.763 -3.268 1.00 92.38 94 LYS A CA 1
ATOM 769 C C . LYS A 1 94 ? -12.373 -9.887 -2.906 1.00 92.38 94 LYS A C 1
ATOM 771 O O . LYS A 1 94 ? -11.200 -9.878 -3.273 1.00 92.38 94 LYS A O 1
ATOM 776 N N . ASN A 1 95 ? -12.851 -10.862 -2.132 1.00 88.81 95 ASN A N 1
ATOM 777 C CA . ASN A 1 95 ? -12.004 -11.907 -1.537 1.00 88.81 95 ASN A CA 1
ATOM 778 C C . ASN A 1 95 ? -11.289 -12.786 -2.575 1.00 88.81 95 ASN A C 1
ATOM 780 O O . ASN A 1 95 ? -10.143 -13.172 -2.370 1.00 88.81 95 ASN A O 1
ATOM 784 N N . ARG A 1 96 ? -11.942 -13.081 -3.704 1.00 88.31 96 ARG A N 1
ATOM 785 C CA . ARG A 1 96 ? -11.362 -13.932 -4.751 1.00 88.31 96 ARG A CA 1
ATOM 786 C C . ARG A 1 96 ? -10.218 -13.229 -5.476 1.00 88.31 96 ARG A C 1
ATOM 788 O O . ARG A 1 96 ? -9.189 -13.835 -5.755 1.00 88.31 96 ARG A O 1
ATOM 795 N N . GLU A 1 97 ? -10.387 -11.948 -5.782 1.00 87.62 97 GLU A N 1
ATOM 796 C CA . GLU A 1 97 ? -9.315 -11.138 -6.348 1.00 87.62 97 GLU A CA 1
ATOM 797 C C . GLU A 1 97 ? -8.172 -10.949 -5.340 1.00 87.62 97 GLU A C 1
ATOM 799 O O . GLU A 1 97 ? -7.008 -10.959 -5.738 1.00 87.62 97 GLU A O 1
ATOM 804 N N . ALA A 1 98 ? -8.485 -10.827 -4.044 1.00 87.88 98 ALA A N 1
ATOM 805 C CA . ALA A 1 98 ? -7.482 -10.720 -2.988 1.00 87.88 98 ALA A CA 1
ATOM 806 C C . ALA A 1 98 ? -6.577 -11.962 -2.919 1.00 87.88 98 ALA A C 1
ATOM 808 O O . ALA A 1 98 ? -5.358 -11.829 -2.847 1.00 87.88 98 ALA A O 1
ATOM 809 N N . GLU A 1 99 ? -7.151 -13.166 -3.004 1.00 86.75 99 GLU A N 1
ATOM 810 C CA . GLU A 1 99 ? -6.388 -14.422 -3.053 1.00 86.75 99 GLU A CA 1
ATOM 811 C C . GLU A 1 99 ? -5.428 -14.466 -4.245 1.00 86.75 99 GLU A C 1
ATOM 813 O O . GLU A 1 99 ? -4.262 -14.831 -4.087 1.00 86.75 99 GLU A O 1
ATOM 818 N N . ASN A 1 100 ? -5.882 -14.028 -5.423 1.00 86.25 100 ASN A N 1
ATOM 819 C CA . ASN A 1 100 ? -5.021 -13.939 -6.601 1.00 86.25 100 ASN A CA 1
ATOM 820 C C . ASN A 1 100 ? -3.864 -12.960 -6.372 1.00 86.25 100 ASN A C 1
ATOM 822 O O . ASN A 1 100 ? -2.725 -13.277 -6.704 1.00 86.25 100 ASN A O 1
ATOM 826 N N . ALA A 1 101 ? -4.140 -11.796 -5.779 1.00 83.50 101 ALA A N 1
ATOM 827 C CA . ALA A 1 101 ? -3.126 -10.795 -5.458 1.00 83.50 101 ALA A CA 1
ATOM 828 C C . ALA A 1 101 ? -2.072 -11.323 -4.471 1.00 83.50 101 ALA A C 1
ATOM 830 O O . ALA A 1 101 ? -0.882 -11.093 -4.664 1.00 83.50 101 ALA A O 1
ATOM 831 N N . PHE A 1 102 ? -2.483 -12.087 -3.454 1.00 80.94 102 PHE A N 1
ATOM 832 C CA . PHE A 1 102 ? -1.544 -12.760 -2.552 1.00 80.94 102 PHE A CA 1
ATOM 833 C C . PHE A 1 102 ? -0.749 -13.869 -3.253 1.00 80.94 102 PHE A C 1
ATOM 835 O O . PHE A 1 102 ? 0.421 -14.081 -2.935 1.00 80.94 102 PHE A O 1
ATOM 842 N N . GLY A 1 103 ? -1.354 -14.551 -4.229 1.00 77.44 103 GLY A N 1
ATOM 843 C CA . GLY A 1 103 ? -0.715 -15.600 -5.021 1.00 77.44 103 GLY A CA 1
ATOM 844 C C . GLY A 1 103 ? 0.446 -15.117 -5.896 1.00 77.44 103 GLY A C 1
ATOM 845 O O . GLY A 1 103 ? 1.390 -15.877 -6.099 1.00 77.44 103 GLY A O 1
ATOM 846 N N . TRP A 1 104 ? 0.443 -13.854 -6.341 1.00 68.69 104 TRP A N 1
ATOM 847 C CA . TRP A 1 104 ? 1.556 -13.260 -7.104 1.00 68.69 104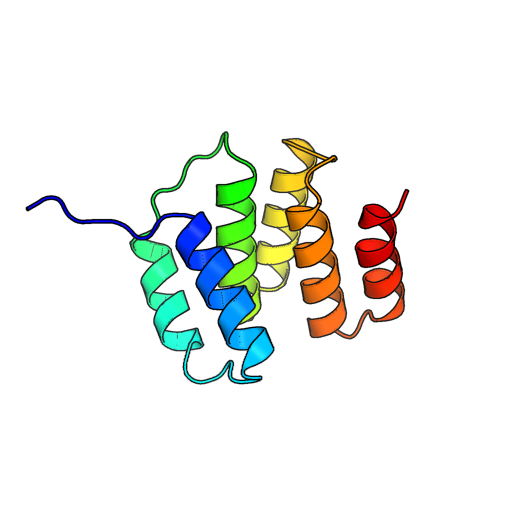 TRP A CA 1
ATOM 848 C C . TRP A 1 104 ? 2.889 -13.235 -6.338 1.00 68.69 104 TRP A C 1
ATOM 850 O O . TRP A 1 104 ? 3.940 -13.159 -6.960 1.00 68.69 104 TRP A O 1
ATOM 860 N N . HIS A 1 105 ? 2.879 -13.368 -5.008 1.00 54.75 105 HIS A N 1
ATOM 861 C CA . HIS A 1 105 ? 4.100 -13.509 -4.206 1.00 54.75 105 HIS A CA 1
ATOM 862 C C . HIS A 1 105 ? 4.782 -14.887 -4.371 1.00 54.75 105 HIS A C 1
ATOM 864 O O . HIS A 1 105 ? 5.936 -15.058 -3.981 1.00 54.75 105 HIS A O 1
ATOM 870 N N . MET A 1 106 ? 4.078 -15.907 -4.872 1.00 51.09 106 MET A N 1
ATOM 871 C CA . MET A 1 106 ? 4.537 -17.305 -4.836 1.00 51.09 106 MET A CA 1
ATOM 872 C C . MET A 1 106 ? 4.983 -17.881 -6.188 1.00 51.09 106 MET A C 1
ATOM 874 O O . MET A 1 106 ? 5.267 -19.077 -6.244 1.00 51.09 106 MET A O 1
ATOM 878 N N . ASN A 1 107 ? 5.044 -17.073 -7.250 1.00 44.88 107 ASN A N 1
ATOM 879 C CA . ASN A 1 107 ? 5.416 -17.514 -8.601 1.00 44.88 107 ASN A CA 1
ATOM 880 C C . ASN A 1 107 ? 6.712 -16.868 -9.092 1.00 44.88 107 ASN A C 1
ATOM 882 O O . ASN A 1 107 ? 6.923 -15.677 -8.779 1.00 44.88 107 ASN A O 1
#

Sequence (107 aa):
MSTSGIDANEIIFLFEQSEKQKSFSGIRNKFEELDILFEFNPLNPISWNALAVVYILTERIQQSEEVICYSLELDSGNYLTWRIWGKLLHHIGKNREAENAFGWHMN

Secondary structure (DSSP, 8-state):
----PBPHHHHHHHHHHHHHHT--HHHHHHHHHHHHHB---TT-HHHHHHHHHHHHHTT-HHHHHHHHHHHHHH-TT-HHHHHHHHHHHHHTT-HHHHHHHHHGGG-

Foldseek 3Di:
DDLPQQELVNLVVVLVVCVVVVHLPVCLVVLVVNVPRYPADLLALSNLLSVLSSCLSPVVLVSSVVSLVSSCVNPVLPLSSLQSVLVSCVSVVVNVVSVVSNCSVPD